Protein AF-A0A4U0Y9K7-F1 (afdb_monomer_lite)

Foldseek 3Di:
DAEEAEAALVPADDPVSLVVLLVCVVVPGPAYAYEHEPVVVPPDPVSSVVSLVVQLVSNVVNPHNSVPHHYHYDYPVCVVVVND

pLDDT: mean 94.23, std 5.52, range [55.22, 98.12]

Structure (mmCIF, N/CA/C/O backbone):
data_AF-A0A4U0Y9K7-F1
#
_entry.id   AF-A0A4U0Y9K7-F1
#
loop_
_atom_site.group_PDB
_atom_site.id
_atom_site.type_symbol
_atom_site.label_atom_id
_atom_site.label_alt_id
_atom_site.label_comp_id
_atom_site.label_asym_id
_atom_site.label_entity_id
_atom_site.label_seq_id
_atom_site.pdbx_PDB_ins_code
_atom_site.Cartn_x
_atom_site.Cartn_y
_atom_site.Cartn_z
_atom_site.occupancy
_atom_site.B_iso_or_equiv
_atom_site.auth_seq_id
_atom_site.auth_comp_id
_atom_site.auth_asym_id
_atom_site.auth_atom_id
_atom_site.pdbx_PDB_model_num
ATOM 1 N N . ASP A 1 1 ? -17.698 -6.613 -0.282 1.00 79.75 1 ASP A N 1
ATOM 2 C CA . ASP A 1 1 ? -17.209 -5.311 -0.781 1.00 79.75 1 ASP A CA 1
ATOM 3 C C . ASP A 1 1 ? -15.907 -4.943 -0.092 1.00 79.75 1 ASP A C 1
ATOM 5 O O . ASP A 1 1 ? -15.723 -5.328 1.056 1.00 79.75 1 ASP A O 1
ATOM 9 N N . GLY A 1 2 ? -14.994 -4.277 -0.795 1.00 92.94 2 GLY A N 1
ATOM 10 C CA . GLY A 1 2 ? -13.648 -3.927 -0.326 1.00 92.94 2 GLY A CA 1
ATOM 11 C C . GLY A 1 2 ? -13.011 -2.897 -1.262 1.00 92.94 2 GLY A C 1
ATOM 12 O O . GLY A 1 2 ? -13.557 -2.638 -2.337 1.00 92.94 2 GLY A O 1
ATOM 13 N N . ALA A 1 3 ? -11.886 -2.308 -0.864 1.00 96.00 3 ALA A N 1
ATOM 14 C CA . ALA A 1 3 ? -11.163 -1.334 -1.684 1.00 96.00 3 ALA A CA 1
ATOM 15 C C . ALA A 1 3 ? -9.777 -1.851 -2.083 1.00 96.00 3 ALA A C 1
ATOM 17 O O . ALA A 1 3 ? -9.147 -2.611 -1.349 1.00 96.00 3 ALA A O 1
ATOM 18 N N . ILE A 1 4 ? -9.301 -1.410 -3.248 1.00 97.25 4 ILE A N 1
ATOM 19 C CA . ILE A 1 4 ? -7.916 -1.611 -3.676 1.00 97.25 4 ILE A CA 1
ATOM 20 C C . ILE A 1 4 ? -7.218 -0.256 -3.606 1.00 97.25 4 ILE A C 1
ATOM 22 O O . ILE A 1 4 ? -7.596 0.676 -4.318 1.00 97.25 4 ILE A O 1
ATOM 26 N N . LEU A 1 5 ? -6.213 -0.146 -2.741 1.00 97.00 5 LEU A N 1
ATOM 27 C CA . LEU A 1 5 ? -5.355 1.024 -2.631 1.00 97.00 5 LEU A CA 1
ATOM 28 C C . LEU A 1 5 ? -4.154 0.843 -3.559 1.00 97.00 5 LEU A C 1
ATOM 30 O O . LEU A 1 5 ? -3.314 -0.026 -3.344 1.00 97.00 5 LEU A O 1
ATOM 34 N N . VAL A 1 6 ? -4.072 1.668 -4.598 1.00 97.38 6 VAL A N 1
ATOM 35 C CA . VAL A 1 6 ? -2.948 1.641 -5.539 1.00 97.38 6 VAL A CA 1
ATOM 36 C C . VAL A 1 6 ? -1.936 2.705 -5.129 1.00 97.38 6 VAL A C 1
ATOM 38 O O . VAL A 1 6 ? -2.271 3.889 -5.082 1.00 97.38 6 VAL A O 1
ATOM 41 N N . VAL A 1 7 ? -0.704 2.286 -4.851 1.00 96.81 7 VAL A N 1
ATOM 42 C CA . VAL A 1 7 ? 0.414 3.163 -4.470 1.00 96.81 7 VAL A CA 1
ATOM 43 C C . VAL A 1 7 ? 1.553 2.957 -5.462 1.00 96.81 7 VAL A C 1
ATOM 4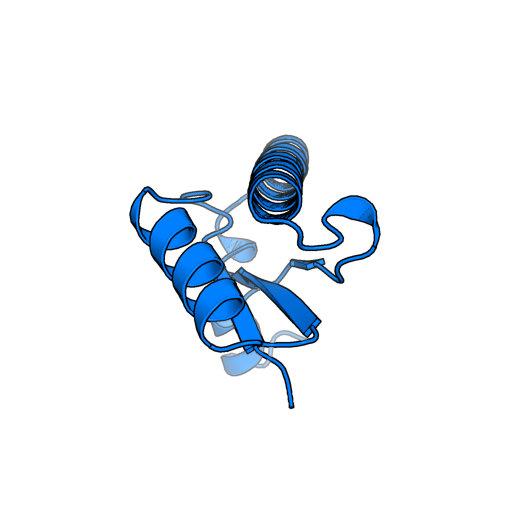5 O O . VAL A 1 7 ? 1.754 1.858 -5.966 1.00 96.81 7 VAL A O 1
ATOM 48 N N . SER A 1 8 ? 2.277 4.020 -5.796 1.00 96.56 8 SER A N 1
ATOM 49 C CA . SER A 1 8 ? 3.465 3.921 -6.646 1.00 96.56 8 SER A CA 1
ATOM 50 C C . SER A 1 8 ? 4.636 3.425 -5.806 1.00 96.56 8 SER A C 1
ATOM 52 O O . SER A 1 8 ? 5.004 4.081 -4.838 1.00 96.56 8 SER A O 1
ATOM 54 N N . ALA A 1 9 ? 5.237 2.301 -6.182 1.00 95.00 9 ALA A N 1
ATOM 55 C CA . ALA A 1 9 ? 6.426 1.763 -5.530 1.00 95.00 9 ALA A CA 1
ATOM 56 C C . ALA A 1 9 ? 7.629 2.718 -5.638 1.00 95.00 9 ALA A C 1
ATOM 58 O O . ALA A 1 9 ? 8.467 2.754 -4.750 1.00 95.00 9 ALA A O 1
ATOM 59 N N . ALA A 1 10 ? 7.686 3.522 -6.706 1.00 93.06 10 ALA A N 1
ATOM 60 C CA . ALA A 1 10 ? 8.758 4.490 -6.929 1.00 93.06 10 ALA A CA 1
ATOM 61 C C . ALA A 1 10 ? 8.593 5.787 -6.118 1.00 93.06 10 ALA A C 1
ATOM 63 O O . ALA A 1 10 ? 9.584 6.426 -5.779 1.00 93.06 10 ALA A O 1
ATOM 64 N N . ASP A 1 11 ? 7.348 6.190 -5.836 1.00 93.81 11 ASP A N 1
ATOM 65 C CA . ASP A 1 11 ? 7.055 7.466 -5.163 1.00 93.81 11 ASP A CA 1
ATOM 66 C C . ASP A 1 11 ? 6.699 7.284 -3.676 1.00 93.81 11 ASP A C 1
ATOM 68 O O . ASP A 1 11 ? 6.754 8.242 -2.907 1.00 93.81 11 ASP A O 1
ATOM 72 N N . GLY A 1 12 ? 6.312 6.072 -3.269 1.00 93.56 12 GLY A N 1
ATOM 73 C CA . GLY A 1 12 ? 5.838 5.775 -1.923 1.00 93.56 12 GLY A CA 1
ATOM 74 C C . GLY A 1 12 ? 4.461 6.379 -1.601 1.00 93.56 12 GLY A C 1
ATOM 75 O O . GLY A 1 12 ? 3.725 6.843 -2.487 1.00 93.56 12 GLY A O 1
ATOM 76 N N . PRO A 1 13 ? 4.048 6.347 -0.322 1.00 94.38 13 PRO A N 1
ATOM 77 C CA . PRO A 1 13 ? 2.795 6.940 0.114 1.00 94.38 13 PRO A CA 1
ATOM 78 C C . PRO A 1 13 ? 2.849 8.476 0.107 1.00 94.38 13 PRO A C 1
ATOM 80 O O . PRO A 1 13 ? 3.632 9.119 0.802 1.00 94.38 13 PRO A O 1
ATOM 83 N N . MET A 1 14 ? 1.919 9.088 -0.623 1.00 95.38 14 MET A N 1
ATOM 84 C CA . MET A 1 14 ? 1.786 10.543 -0.715 1.00 95.38 14 MET A CA 1
ATOM 85 C C . MET A 1 14 ? 0.817 11.086 0.349 1.00 95.38 14 MET A C 1
ATOM 87 O O . MET A 1 14 ? 0.005 10.334 0.891 1.00 95.38 14 MET A O 1
ATOM 91 N N . PRO A 1 15 ? 0.792 12.407 0.628 1.00 93.31 15 PRO A N 1
ATOM 92 C CA . PRO A 1 15 ? -0.170 12.984 1.570 1.00 93.31 15 PRO A CA 1
ATOM 93 C C . PRO A 1 15 ? -1.637 12.641 1.274 1.00 93.31 15 PRO A C 1
ATOM 95 O O . PRO A 1 15 ? -2.418 12.461 2.201 1.00 93.31 15 PRO A O 1
ATOM 98 N N . GLN A 1 16 ? -1.993 12.484 -0.004 1.00 93.75 16 GLN A N 1
ATOM 99 C CA . GLN A 1 16 ? -3.334 12.076 -0.436 1.00 93.75 16 GLN A CA 1
ATOM 100 C C . GLN A 1 16 ? -3.657 10.610 -0.096 1.00 93.75 16 GLN A C 1
ATOM 102 O O . GLN A 1 16 ? -4.820 10.280 0.109 1.00 93.75 16 GLN A O 1
ATOM 107 N N . THR A 1 17 ? -2.653 9.732 0.030 1.00 94.88 17 THR A N 1
ATOM 108 C CA . THR A 1 17 ? -2.841 8.330 0.443 1.00 94.88 17 THR A CA 1
ATOM 109 C C . THR A 1 17 ? -3.491 8.247 1.823 1.00 94.88 17 THR A C 1
ATOM 111 O O . THR A 1 17 ? -4.372 7.417 2.035 1.00 94.88 17 THR A O 1
ATOM 114 N N . ARG A 1 18 ? -3.135 9.162 2.736 1.00 94.31 18 ARG A N 1
ATOM 115 C CA . ARG A 1 18 ? -3.776 9.271 4.055 1.00 94.31 18 ARG A CA 1
ATOM 116 C C . ARG A 1 18 ? -5.263 9.593 3.947 1.00 94.31 18 ARG A C 1
ATOM 118 O O . ARG A 1 18 ? -6.072 8.928 4.583 1.00 94.31 18 ARG A O 1
ATOM 125 N N . GLU A 1 19 ? -5.624 10.554 3.099 1.00 95.56 19 GLU A N 1
ATOM 126 C CA . GLU A 1 19 ? -7.027 10.915 2.864 1.00 95.56 19 GLU A CA 1
ATOM 127 C C . GLU A 1 19 ? -7.816 9.745 2.259 1.00 95.56 19 GLU A C 1
ATOM 129 O O . GLU A 1 19 ? -8.938 9.477 2.677 1.00 95.56 19 GLU A O 1
ATOM 134 N N . HIS A 1 20 ? -7.230 8.979 1.333 1.00 95.44 20 HIS A N 1
ATOM 135 C CA . HIS A 1 20 ? -7.887 7.795 0.764 1.00 95.44 20 HIS A CA 1
ATOM 136 C C . HIS A 1 20 ? -8.174 6.710 1.813 1.00 95.44 20 HIS A C 1
ATOM 138 O O . HIS A 1 20 ? -9.266 6.131 1.819 1.00 95.44 20 HIS A O 1
ATOM 144 N N . ILE A 1 21 ? -7.223 6.441 2.714 1.00 95.88 21 ILE A N 1
ATOM 145 C CA . ILE A 1 21 ? -7.401 5.468 3.802 1.00 95.88 21 ILE A CA 1
ATOM 146 C C . ILE A 1 21 ? -8.447 5.983 4.799 1.00 95.88 21 ILE A C 1
ATOM 148 O O . ILE A 1 21 ? -9.370 5.249 5.161 1.00 95.88 21 ILE A O 1
ATOM 152 N N . LEU A 1 22 ? -8.365 7.260 5.182 1.00 95.12 22 LEU A N 1
ATOM 153 C CA . LEU A 1 22 ? -9.318 7.897 6.089 1.00 95.12 22 LEU A CA 1
ATOM 154 C C . LEU A 1 22 ? -10.750 7.844 5.542 1.00 95.12 22 LEU A C 1
ATOM 156 O O . LEU A 1 22 ? -11.668 7.445 6.258 1.00 95.12 22 LEU A O 1
ATOM 160 N N . LEU A 1 23 ? -10.949 8.198 4.271 1.00 95.81 23 LEU A N 1
ATOM 161 C CA . LEU A 1 23 ? -12.257 8.121 3.620 1.00 95.81 23 LEU A CA 1
ATOM 162 C C . LEU A 1 23 ? -12.773 6.682 3.582 1.00 95.81 23 LEU A C 1
ATOM 164 O O . LEU A 1 23 ? -13.932 6.448 3.916 1.00 95.81 23 LEU A O 1
ATOM 168 N N . SER A 1 24 ? -11.914 5.713 3.248 1.00 95.56 24 SER A N 1
ATOM 169 C CA . SER A 1 24 ? -12.272 4.287 3.243 1.00 95.56 24 SER A CA 1
ATOM 170 C C . SER A 1 24 ? -12.744 3.820 4.620 1.00 95.56 24 SER A C 1
ATOM 172 O O . SER A 1 24 ? -13.727 3.084 4.730 1.00 95.56 24 SER A O 1
ATOM 174 N N . ARG A 1 25 ? -12.104 4.303 5.689 1.00 93.81 25 ARG A N 1
ATOM 175 C CA . ARG A 1 25 ? -12.534 4.034 7.062 1.00 93.81 25 ARG A CA 1
ATOM 176 C C . ARG A 1 25 ? -13.886 4.675 7.375 1.00 93.81 25 ARG A C 1
ATOM 178 O O . ARG A 1 25 ? -14.759 4.007 7.922 1.00 93.81 25 ARG A O 1
ATOM 185 N N . GLN A 1 26 ? -14.081 5.942 7.008 1.00 95.00 26 GLN A N 1
ATOM 186 C CA . GLN A 1 26 ? -15.314 6.693 7.283 1.00 95.00 26 GLN A CA 1
ATOM 187 C C . GLN A 1 26 ? -16.544 6.117 6.577 1.00 95.00 26 GLN A C 1
ATOM 189 O O . GLN A 1 26 ? -17.632 6.121 7.148 1.00 95.00 26 GLN A O 1
ATOM 194 N N . VAL A 1 27 ? -16.380 5.601 5.358 1.00 95.56 27 VAL A N 1
ATOM 195 C CA . VAL A 1 27 ? -17.473 4.954 4.612 1.00 95.56 27 VAL A CA 1
ATOM 196 C C . VAL A 1 27 ? -17.664 3.479 4.987 1.00 95.56 27 VAL A C 1
ATOM 198 O O . VAL A 1 27 ? -18.559 2.828 4.455 1.00 95.56 27 VAL A O 1
ATOM 201 N N . GLY A 1 28 ? -16.857 2.952 5.915 1.00 94.25 28 GLY A N 1
ATOM 202 C CA . GLY A 1 28 ? -17.016 1.607 6.466 1.00 94.25 28 GLY A CA 1
ATOM 203 C C . GLY A 1 28 ? -16.527 0.482 5.553 1.00 94.25 28 GLY A C 1
ATOM 204 O O . GLY A 1 28 ? -17.104 -0.604 5.576 1.00 94.25 28 GLY A O 1
ATOM 205 N N . VAL A 1 29 ? -15.483 0.713 4.747 1.00 96.06 29 VAL A N 1
ATOM 206 C CA . VAL A 1 29 ? -14.860 -0.356 3.950 1.00 96.06 29 VAL A CA 1
ATOM 207 C C . VAL A 1 29 ? -14.311 -1.435 4.897 1.00 96.06 29 VAL A C 1
ATOM 209 O O . VAL A 1 29 ? -13.492 -1.115 5.759 1.00 96.06 29 VAL A O 1
ATOM 212 N N . PRO A 1 30 ? -14.719 -2.711 4.755 1.00 92.00 30 PRO A N 1
ATOM 213 C CA . PRO A 1 30 ? -14.337 -3.754 5.706 1.00 92.00 30 PRO A CA 1
ATOM 214 C C . PRO A 1 30 ? -12.918 -4.290 5.473 1.00 92.00 30 PRO A C 1
ATOM 216 O O . PRO A 1 30 ? -12.270 -4.715 6.423 1.00 92.00 30 PRO A O 1
ATOM 219 N N . PHE A 1 31 ? -12.433 -4.267 4.226 1.00 92.94 31 PHE A N 1
ATOM 220 C CA . PHE A 1 31 ? -11.121 -4.792 3.840 1.00 92.94 31 PHE A CA 1
ATOM 221 C C . PHE A 1 31 ? -10.479 -3.923 2.757 1.00 92.94 31 PHE A C 1
ATOM 223 O O . PHE A 1 31 ? -11.154 -3.499 1.812 1.00 92.94 31 PHE A O 1
ATOM 230 N N . ILE A 1 32 ? -9.171 -3.708 2.879 1.00 95.94 32 ILE A N 1
ATOM 231 C CA . ILE A 1 32 ? -8.336 -3.053 1.872 1.00 95.94 32 ILE A CA 1
ATOM 232 C C . ILE A 1 32 ? -7.288 -4.056 1.392 1.00 95.94 32 ILE A C 1
ATOM 234 O O . ILE A 1 32 ? -6.748 -4.818 2.187 1.00 95.94 32 ILE A O 1
ATOM 238 N N . VAL A 1 33 ? -7.017 -4.054 0.091 1.00 97.06 33 VAL A N 1
ATOM 239 C CA . VAL A 1 33 ? -5.857 -4.709 -0.526 1.00 97.06 33 VAL A CA 1
ATOM 240 C C . VAL A 1 33 ? -4.975 -3.620 -1.120 1.00 97.06 33 VAL A C 1
ATOM 242 O O . VAL A 1 33 ? -5.497 -2.653 -1.676 1.00 97.06 33 VAL A O 1
ATOM 245 N N . VAL A 1 34 ? -3.656 -3.757 -1.026 1.00 97.88 34 VAL A N 1
ATOM 246 C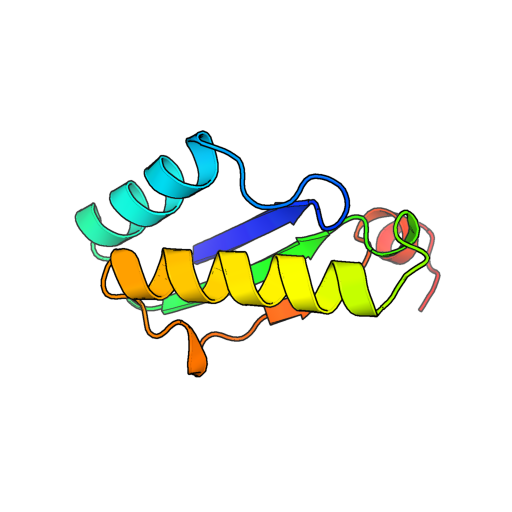 CA . VAL A 1 34 ? -2.715 -2.786 -1.595 1.00 97.88 34 VAL A CA 1
ATOM 247 C C . VAL A 1 34 ? -2.064 -3.356 -2.848 1.00 97.88 34 VAL A C 1
ATOM 249 O O . VAL A 1 34 ? -1.648 -4.513 -2.875 1.00 97.88 34 VAL A O 1
ATOM 252 N N . PHE A 1 35 ? -1.938 -2.522 -3.876 1.00 98.12 35 PHE A N 1
ATOM 253 C CA . PHE A 1 35 ? -1.112 -2.803 -5.044 1.00 98.12 35 PHE A CA 1
ATOM 254 C C . PHE A 1 35 ? 0.002 -1.756 -5.156 1.00 98.12 35 PHE A C 1
ATOM 256 O O . PHE A 1 35 ? -0.278 -0.582 -5.421 1.00 98.12 35 PHE A O 1
ATOM 263 N N . LEU A 1 36 ? 1.252 -2.180 -4.952 1.00 97.44 36 LEU A N 1
ATOM 264 C CA . LEU A 1 36 ? 2.451 -1.378 -5.199 1.00 97.44 36 LEU A CA 1
ATOM 265 C C . LEU A 1 36 ? 2.790 -1.459 -6.690 1.00 97.44 36 LEU A C 1
ATOM 267 O O . LEU A 1 36 ? 3.360 -2.438 -7.168 1.00 97.44 36 LEU A O 1
ATOM 271 N N . ASN A 1 37 ? 2.376 -0.436 -7.433 1.00 96.56 37 ASN A N 1
ATOM 272 C CA . ASN A 1 37 ? 2.511 -0.345 -8.882 1.00 96.56 37 ASN A CA 1
ATOM 273 C C . ASN A 1 37 ? 3.852 0.277 -9.297 1.00 96.56 37 ASN A C 1
ATOM 275 O O . ASN A 1 37 ? 4.474 0.998 -8.522 1.00 96.56 37 ASN A O 1
ATOM 279 N N . LYS A 1 38 ? 4.230 0.106 -10.567 1.00 95.44 38 LYS A N 1
ATOM 280 C CA . LYS A 1 38 ? 5.497 0.579 -11.148 1.00 95.44 38 LYS A CA 1
ATOM 281 C C . LYS A 1 38 ? 6.734 -0.039 -10.483 1.00 95.44 38 LYS A C 1
ATOM 283 O O . LYS A 1 38 ? 7.780 0.602 -10.424 1.00 95.44 38 LYS A O 1
ATOM 288 N N . ALA A 1 39 ? 6.623 -1.265 -9.969 1.00 94.31 39 ALA A N 1
ATOM 289 C CA . ALA A 1 39 ? 7.762 -1.970 -9.380 1.00 94.31 39 ALA A CA 1
ATOM 290 C C . ALA A 1 39 ? 8.903 -2.200 -10.389 1.00 94.31 39 ALA A C 1
ATOM 292 O O . ALA A 1 39 ? 10.052 -2.310 -9.996 1.00 94.31 39 ALA A O 1
ATOM 293 N N . ASP A 1 40 ? 8.603 -2.193 -11.691 1.00 93.25 40 ASP A N 1
ATOM 294 C CA . ASP A 1 40 ? 9.588 -2.255 -12.778 1.00 93.25 40 ASP A CA 1
ATOM 295 C C . ASP A 1 40 ? 10.522 -1.038 -12.85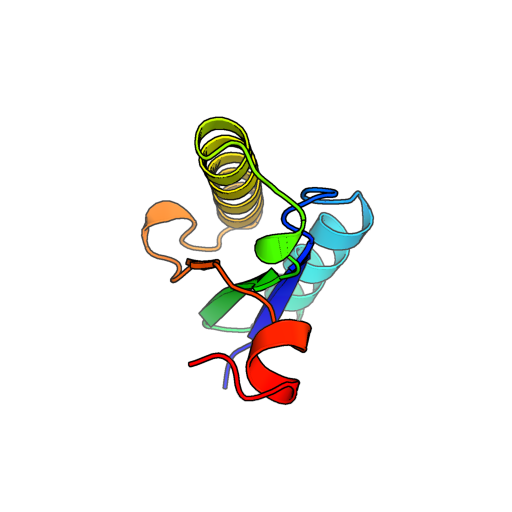2 1.00 93.25 40 ASP A C 1
ATOM 297 O O . ASP A 1 40 ? 11.552 -1.100 -13.513 1.00 93.25 40 ASP A O 1
ATOM 301 N N . MET A 1 41 ? 10.162 0.066 -12.194 1.00 93.94 41 MET A N 1
ATOM 302 C CA . MET A 1 41 ? 10.970 1.286 -12.125 1.00 93.94 41 MET A CA 1
ATOM 303 C C . MET A 1 41 ? 11.850 1.340 -10.868 1.00 93.94 41 MET A C 1
ATOM 305 O O . MET A 1 41 ? 12.545 2.336 -10.662 1.00 93.94 41 MET A O 1
ATOM 309 N N . VAL A 1 42 ? 11.778 0.324 -10.002 1.00 93.69 42 VAL A N 1
ATOM 310 C CA . VAL A 1 42 ? 12.502 0.259 -8.730 1.00 93.69 42 VAL A CA 1
ATOM 311 C C . VAL A 1 42 ? 13.451 -0.934 -8.758 1.00 93.69 42 VAL A C 1
ATOM 313 O O . VAL A 1 42 ? 13.025 -2.078 -8.639 1.00 93.69 42 VAL A O 1
ATOM 316 N N . ASP A 1 43 ? 14.745 -0.651 -8.893 1.00 91.88 43 ASP A N 1
ATOM 317 C CA . ASP A 1 43 ? 15.782 -1.687 -9.006 1.00 91.88 43 ASP A CA 1
ATOM 318 C C . ASP A 1 43 ? 16.274 -2.211 -7.644 1.00 91.88 43 ASP A C 1
ATOM 320 O O . ASP A 1 43 ? 16.939 -3.245 -7.587 1.00 91.88 43 ASP A O 1
ATOM 324 N N . ASP A 1 44 ? 15.979 -1.494 -6.554 1.00 93.94 44 ASP A N 1
ATOM 325 C CA . ASP A 1 44 ? 16.450 -1.808 -5.203 1.00 93.94 44 ASP A CA 1
ATOM 326 C C . ASP A 1 44 ? 15.342 -2.475 -4.360 1.00 93.94 44 ASP A C 1
ATOM 328 O O . ASP A 1 44 ? 14.357 -1.813 -4.008 1.00 93.94 44 ASP A O 1
ATOM 332 N N . PRO A 1 45 ? 15.487 -3.766 -4.002 1.00 92.19 45 PRO A N 1
ATOM 333 C CA . PRO A 1 45 ? 14.538 -4.466 -3.141 1.00 92.19 45 PRO A CA 1
ATOM 334 C C . PRO A 1 45 ? 14.374 -3.834 -1.754 1.00 92.19 45 PRO A C 1
ATOM 336 O O . PRO A 1 45 ? 13.269 -3.863 -1.216 1.00 92.19 45 PRO A O 1
ATOM 339 N N . GLU A 1 46 ? 15.422 -3.222 -1.189 1.00 94.19 46 GLU A N 1
ATOM 340 C CA . GLU A 1 46 ? 15.336 -2.589 0.136 1.00 94.19 46 GLU A CA 1
ATOM 341 C C . GLU A 1 46 ? 14.402 -1.370 0.105 1.00 94.19 46 GLU A C 1
ATOM 343 O O . GLU A 1 46 ? 13.677 -1.104 1.065 1.00 94.19 46 GLU A O 1
ATOM 348 N N . LEU A 1 47 ? 14.354 -0.653 -1.025 1.00 93.81 47 LEU A N 1
ATOM 349 C CA . LEU A 1 47 ? 13.433 0.470 -1.206 1.00 93.81 47 LEU A CA 1
ATOM 350 C C . LEU A 1 47 ? 11.974 -0.001 -1.286 1.00 93.81 47 LEU A C 1
ATOM 352 O O . LEU A 1 47 ? 11.089 0.656 -0.739 1.00 93.81 47 LEU A O 1
ATOM 356 N N . LEU A 1 48 ? 11.717 -1.140 -1.937 1.00 95.06 48 LEU A N 1
ATOM 357 C CA . LEU A 1 48 ? 10.376 -1.731 -2.002 1.00 95.06 48 LEU A CA 1
ATOM 358 C C . LEU A 1 48 ? 9.883 -2.150 -0.617 1.00 95.06 48 LEU A C 1
ATOM 360 O O . LEU A 1 48 ? 8.746 -1.843 -0.260 1.00 95.06 48 LEU A O 1
ATOM 364 N N . GLU A 1 49 ? 10.744 -2.800 0.167 1.00 95.00 49 GLU A N 1
ATOM 365 C CA . GLU A 1 49 ? 10.438 -3.180 1.548 1.00 95.00 49 GLU A CA 1
ATOM 366 C C . GLU A 1 49 ? 10.153 -1.949 2.416 1.00 95.00 49 GLU A C 1
ATOM 368 O O . GLU A 1 49 ? 9.182 -1.943 3.175 1.00 95.00 49 GLU A O 1
ATOM 373 N N . LEU A 1 50 ? 10.928 -0.870 2.258 1.00 95.94 50 LEU A N 1
ATOM 374 C CA . LEU A 1 50 ? 10.694 0.383 2.975 1.00 95.94 50 LEU A CA 1
ATOM 375 C C . LEU A 1 50 ? 9.322 0.987 2.640 1.00 95.94 50 LEU A C 1
ATOM 377 O O . LEU A 1 50 ? 8.565 1.340 3.544 1.00 95.94 50 LEU A O 1
ATOM 381 N N . VAL A 1 51 ? 8.976 1.077 1.354 1.00 96.06 51 VAL A N 1
ATOM 382 C CA . VAL A 1 51 ? 7.672 1.600 0.914 1.00 96.06 51 VAL A CA 1
ATOM 383 C C . VAL A 1 51 ? 6.528 0.723 1.418 1.00 96.06 51 VAL A C 1
ATOM 385 O O . VAL A 1 51 ? 5.489 1.239 1.838 1.00 96.06 51 VAL A O 1
ATOM 388 N N . GLU A 1 52 ? 6.704 -0.597 1.406 1.00 96.75 52 GLU A N 1
ATOM 389 C CA . GLU A 1 52 ? 5.727 -1.525 1.963 1.00 96.75 52 GLU A CA 1
ATOM 390 C C . GLU A 1 52 ? 5.498 -1.262 3.457 1.00 96.75 52 GLU A C 1
ATOM 392 O O . GLU A 1 52 ? 4.348 -1.118 3.880 1.00 96.75 52 GLU A O 1
ATOM 397 N N . MET A 1 53 ? 6.571 -1.133 4.242 1.00 96.94 53 MET A N 1
ATOM 398 C CA . MET A 1 53 ? 6.492 -0.820 5.671 1.00 96.94 53 MET A CA 1
ATOM 399 C C . MET A 1 53 ? 5.756 0.498 5.931 1.00 96.94 53 MET A C 1
ATOM 401 O O . MET A 1 53 ? 4.849 0.536 6.762 1.00 96.94 53 MET A O 1
ATOM 405 N N . GLU A 1 54 ? 6.068 1.560 5.186 1.00 96.88 54 GLU A N 1
ATOM 406 C CA . GLU A 1 54 ? 5.388 2.851 5.342 1.00 96.88 54 GLU A CA 1
ATOM 407 C C . GLU A 1 54 ? 3.881 2.754 5.058 1.00 96.88 54 GLU A C 1
ATOM 409 O O . GLU A 1 54 ? 3.067 3.379 5.746 1.00 96.88 54 GLU A O 1
ATOM 414 N N . VAL A 1 55 ? 3.474 1.958 4.064 1.00 97.00 55 VAL A N 1
ATOM 415 C CA . VAL A 1 55 ? 2.052 1.732 3.771 1.00 97.00 55 VAL A CA 1
ATOM 416 C C . VAL A 1 55 ? 1.378 0.931 4.885 1.00 97.00 55 VAL A C 1
ATOM 418 O O . VAL A 1 55 ? 0.257 1.274 5.273 1.00 97.00 55 VAL A O 1
ATOM 421 N N . ARG A 1 56 ? 2.039 -0.097 5.432 1.00 97.69 56 ARG A N 1
ATOM 422 C CA . ARG A 1 56 ? 1.516 -0.875 6.570 1.00 97.69 56 ARG A CA 1
ATOM 423 C C . ARG A 1 56 ? 1.308 0.006 7.795 1.00 97.69 56 ARG A C 1
ATOM 425 O O . ARG A 1 56 ? 0.226 -0.024 8.381 1.00 97.69 56 ARG A O 1
ATOM 432 N N . ASP A 1 57 ? 2.279 0.854 8.114 1.00 97.00 57 ASP A N 1
ATOM 433 C CA . ASP A 1 57 ? 2.184 1.802 9.224 1.00 97.00 57 ASP A CA 1
ATOM 434 C C . ASP A 1 57 ? 1.026 2.784 9.033 1.00 97.00 57 ASP A C 1
ATOM 436 O O . ASP A 1 57 ? 0.282 3.065 9.976 1.00 97.00 57 ASP A O 1
ATOM 440 N N . LEU A 1 58 ? 0.825 3.288 7.813 1.00 96.31 58 LEU A N 1
ATOM 441 C CA . LEU A 1 58 ? -0.306 4.162 7.503 1.00 96.31 58 LEU A CA 1
ATOM 442 C C . LEU A 1 58 ? -1.651 3.447 7.631 1.00 96.31 58 LEU A C 1
ATOM 444 O O . LEU A 1 58 ? -2.593 4.035 8.154 1.00 96.31 58 LEU A O 1
ATOM 448 N N . LEU A 1 59 ? -1.769 2.198 7.185 1.00 97.06 59 LEU A N 1
ATOM 449 C CA . LEU A 1 59 ? -2.996 1.417 7.365 1.00 97.06 59 LEU A CA 1
ATOM 450 C C . LEU A 1 59 ? -3.305 1.214 8.855 1.00 97.06 59 LEU A C 1
ATOM 452 O O . LEU A 1 59 ? -4.430 1.480 9.286 1.00 97.06 59 LEU A O 1
ATOM 456 N N . SER A 1 60 ? -2.297 0.837 9.643 1.00 96.62 60 SER A N 1
ATOM 457 C CA . SER A 1 60 ? -2.413 0.651 11.093 1.00 96.62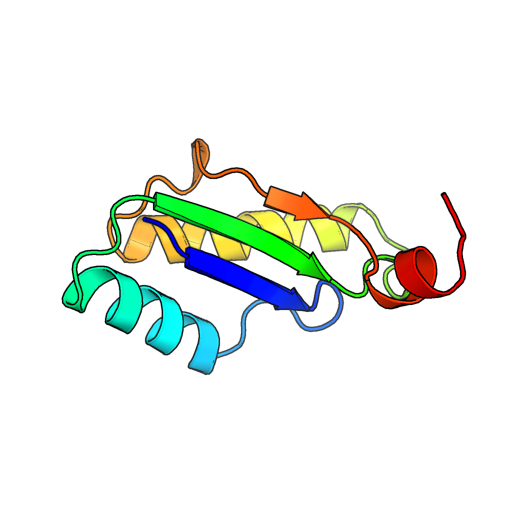 60 SER A CA 1
ATOM 458 C C . SER A 1 60 ? -2.801 1.941 11.826 1.00 96.62 60 SER A C 1
ATOM 460 O O . SER A 1 60 ? -3.605 1.898 12.755 1.00 96.62 60 SER A O 1
ATOM 462 N N . GLN A 1 61 ? -2.310 3.106 11.384 1.00 95.88 61 GLN A N 1
ATOM 463 C CA . GLN A 1 61 ? -2.683 4.416 11.948 1.00 95.88 61 GLN A CA 1
ATOM 464 C C . GLN A 1 61 ? -4.177 4.751 11.812 1.00 95.88 61 GLN A C 1
ATOM 466 O O . GLN A 1 61 ? -4.692 5.543 12.601 1.00 95.88 61 GLN A O 1
ATOM 471 N N . TYR A 1 62 ? -4.871 4.173 10.830 1.00 95.38 62 TYR A N 1
ATOM 472 C CA . TYR A 1 62 ? -6.291 4.426 10.562 1.00 95.38 62 TYR A CA 1
ATOM 473 C C . TYR A 1 62 ? -7.174 3.195 10.827 1.00 95.38 62 TYR A C 1
ATOM 475 O O . TYR A 1 62 ? -8.239 3.046 10.221 1.00 95.38 62 TYR A O 1
ATOM 483 N N . ASP A 1 63 ? -6.749 2.332 11.755 1.00 94.38 63 ASP A N 1
ATOM 484 C CA . ASP A 1 63 ? -7.471 1.142 12.224 1.00 94.38 63 ASP A CA 1
ATOM 485 C C . ASP A 1 63 ? -7.755 0.080 11.141 1.00 94.38 63 ASP A C 1
ATOM 487 O O . ASP A 1 63 ? -8.735 -0.673 11.238 1.00 94.38 63 ASP A O 1
ATOM 491 N N . PHE A 1 64 ? -6.920 0.006 10.103 1.00 96.44 64 PHE A N 1
ATOM 492 C CA . PHE A 1 64 ? -6.870 -1.150 9.207 1.00 96.44 64 PHE A CA 1
ATOM 493 C C . PHE A 1 64 ? -5.799 -2.143 9.678 1.00 96.44 64 PHE A C 1
ATOM 495 O O . PHE A 1 64 ? -4.826 -1.739 10.314 1.00 96.44 64 PHE A O 1
ATOM 502 N N . PRO A 1 65 ? -5.949 -3.448 9.384 1.00 96.06 65 PRO A N 1
ATOM 503 C CA . PRO A 1 65 ? -4.988 -4.460 9.809 1.00 96.06 65 PRO A CA 1
ATOM 504 C C . PRO A 1 65 ? -3.726 -4.400 8.934 1.00 96.06 65 PRO A C 1
ATOM 506 O O . PRO A 1 65 ? -3.590 -5.181 7.995 1.00 96.06 65 PRO A O 1
ATOM 509 N N . GLY A 1 66 ? -2.824 -3.446 9.189 1.00 95.31 66 GLY A N 1
ATOM 510 C CA . GLY A 1 66 ? -1.647 -3.189 8.351 1.00 95.31 66 GLY A CA 1
ATOM 511 C C . GLY A 1 66 ? -0.750 -4.413 8.153 1.00 95.31 66 GLY A C 1
ATOM 512 O O . GLY A 1 66 ? -0.347 -4.679 7.025 1.00 95.31 66 GLY A O 1
ATOM 513 N N . ASP A 1 67 ? -0.515 -5.208 9.199 1.00 94.31 67 ASP A N 1
ATOM 514 C CA . ASP A 1 67 ? 0.335 -6.411 9.143 1.00 94.31 67 ASP A CA 1
ATOM 515 C C . ASP A 1 67 ? -0.301 -7.559 8.341 1.00 94.31 67 ASP A C 1
ATOM 517 O O . ASP A 1 67 ? 0.379 -8.241 7.576 1.00 94.31 67 ASP A O 1
ATOM 521 N N . ASP A 1 68 ? -1.621 -7.731 8.447 1.00 94.94 68 ASP A N 1
ATOM 522 C CA . ASP A 1 68 ? -2.354 -8.812 7.771 1.00 94.94 68 ASP A CA 1
ATOM 523 C C . ASP A 1 68 ? -2.882 -8.406 6.384 1.00 94.94 68 ASP A C 1
ATOM 525 O O . ASP A 1 68 ? -3.408 -9.238 5.638 1.00 94.94 68 ASP A O 1
ATOM 529 N N . THR A 1 69 ? -2.782 -7.122 6.026 1.00 96.69 69 THR A N 1
ATOM 530 C CA . THR A 1 69 ? -3.266 -6.616 4.739 1.00 96.69 69 THR A CA 1
ATOM 531 C C . THR A 1 69 ? -2.424 -7.200 3.603 1.00 96.69 69 THR A C 1
ATOM 533 O O . THR A 1 69 ? -1.194 -7.080 3.628 1.00 96.69 69 THR A O 1
ATOM 536 N N . PRO A 1 70 ? -3.050 -7.801 2.572 1.00 97.44 70 PRO A N 1
ATOM 537 C CA . PRO A 1 70 ? -2.328 -8.252 1.393 1.00 97.44 70 PRO A CA 1
ATOM 538 C C . PRO A 1 70 ? -1.749 -7.061 0.625 1.00 97.44 70 PRO A C 1
ATOM 540 O O . PRO A 1 70 ? -2.488 -6.154 0.226 1.00 97.44 70 PRO A O 1
ATOM 543 N N . ILE A 1 71 ? -0.438 -7.098 0.388 1.00 97.38 71 ILE A N 1
ATOM 544 C CA . ILE A 1 71 ? 0.285 -6.126 -0.433 1.00 97.38 71 ILE A CA 1
ATOM 545 C C . ILE A 1 71 ? 0.890 -6.875 -1.617 1.00 97.38 71 ILE A C 1
ATOM 547 O O . ILE A 1 71 ? 1.647 -7.826 -1.442 1.00 97.38 71 ILE A O 1
ATOM 551 N N . ILE A 1 72 ? 0.490 -6.486 -2.826 1.00 97.31 72 ILE A N 1
ATOM 552 C CA . ILE A 1 72 ? 0.955 -7.091 -4.071 1.00 97.31 72 ILE A CA 1
ATOM 553 C C . ILE A 1 72 ? 1.861 -6.086 -4.768 1.00 97.31 72 ILE A C 1
ATOM 555 O O . ILE A 1 72 ? 1.419 -4.992 -5.121 1.00 97.31 72 ILE A O 1
ATOM 559 N N . THR A 1 73 ? 3.104 -6.482 -5.007 1.00 96.19 73 THR A N 1
ATOM 560 C CA . THR A 1 73 ? 4.088 -5.678 -5.733 1.00 96.19 73 THR A CA 1
ATOM 561 C C . THR A 1 73 ? 4.130 -6.103 -7.190 1.00 96.19 73 THR A C 1
ATOM 563 O O . THR A 1 73 ? 4.223 -7.291 -7.497 1.00 96.19 73 THR A O 1
ATOM 566 N N . GLY A 1 74 ? 4.042 -5.142 -8.107 1.00 95.12 74 GLY A N 1
ATOM 567 C CA . GLY A 1 74 ? 4.092 -5.442 -9.529 1.00 95.12 74 GLY A CA 1
ATOM 568 C C . GLY A 1 74 ? 4.048 -4.217 -10.430 1.00 95.12 74 GLY A C 1
ATOM 569 O O . GLY A 1 74 ? 4.169 -3.067 -10.006 1.00 95.12 74 GLY A O 1
ATOM 570 N N . SER A 1 75 ? 3.865 -4.478 -11.719 1.00 96.25 75 SER A N 1
ATOM 571 C CA . SER A 1 75 ? 3.733 -3.440 -12.733 1.00 96.25 75 SER A CA 1
ATOM 572 C C . SER A 1 75 ? 2.519 -3.708 -13.601 1.00 96.25 75 SER A C 1
ATOM 574 O O . SER A 1 75 ? 2.474 -4.672 -14.366 1.00 96.25 75 SER A O 1
ATOM 576 N N . ALA A 1 76 ? 1.526 -2.824 -13.503 1.00 94.88 76 ALA A N 1
ATOM 577 C CA . ALA A 1 76 ? 0.362 -2.874 -14.379 1.00 94.88 76 ALA A CA 1
ATOM 578 C C . ALA A 1 76 ? 0.742 -2.624 -15.849 1.00 94.88 76 ALA A C 1
ATOM 580 O O . ALA A 1 76 ? 0.073 -3.133 -16.744 1.00 94.88 76 ALA A O 1
ATOM 581 N N . LEU A 1 77 ? 1.819 -1.864 -16.099 1.00 94.19 77 LEU A N 1
ATOM 582 C CA . LEU A 1 77 ? 2.329 -1.623 -17.447 1.00 94.19 77 LEU A CA 1
ATOM 583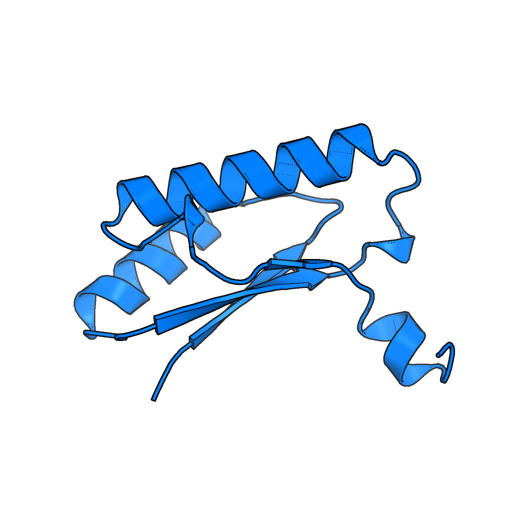 C C . LEU A 1 77 ? 2.891 -2.913 -18.046 1.00 94.19 77 LEU A C 1
ATOM 585 O O . LEU A 1 77 ? 2.458 -3.315 -19.121 1.00 94.19 77 LEU A O 1
ATOM 589 N N . LYS A 1 78 ? 3.782 -3.601 -17.323 1.00 92.94 78 LYS A N 1
ATOM 590 C CA . LYS A 1 78 ? 4.366 -4.869 -17.788 1.00 92.94 78 LYS A CA 1
ATOM 591 C C . LYS A 1 78 ? 3.326 -5.968 -17.969 1.00 92.94 78 LYS A C 1
ATOM 593 O O . LYS A 1 78 ? 3.334 -6.652 -18.989 1.00 92.94 78 LYS A O 1
ATOM 598 N N . ALA A 1 79 ? 2.357 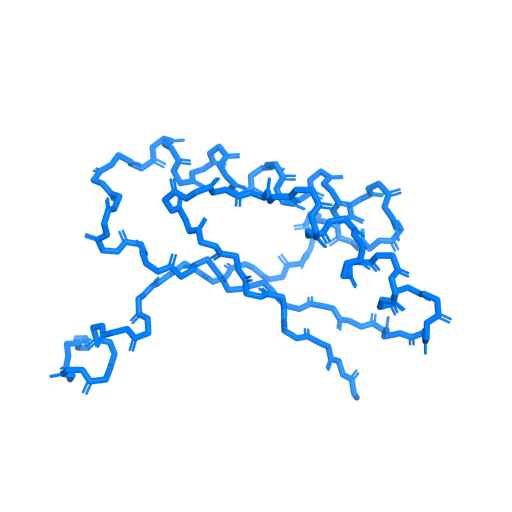-6.046 -17.057 1.00 92.75 79 ALA A N 1
ATOM 599 C CA . ALA A 1 79 ? 1.230 -6.963 -17.192 1.00 92.75 79 ALA A CA 1
ATOM 600 C C . ALA A 1 79 ? 0.401 -6.695 -18.464 1.00 92.75 79 ALA A C 1
ATOM 602 O O . ALA A 1 79 ? -0.057 -7.634 -19.111 1.00 92.75 79 ALA A O 1
ATOM 603 N N . LEU A 1 80 ? 0.221 -5.425 -18.851 1.00 92.62 80 LEU A N 1
ATOM 604 C CA . LEU A 1 80 ? -0.467 -5.058 -20.093 1.00 92.62 80 LEU A CA 1
ATOM 605 C C . LEU A 1 80 ? 0.375 -5.368 -21.341 1.00 92.62 80 LEU A C 1
ATOM 607 O O . LEU A 1 80 ? -0.178 -5.738 -22.375 1.00 92.62 80 LEU A O 1
ATOM 611 N N . GLU A 1 81 ? 1.698 -5.234 -21.245 1.00 93.56 81 GLU A N 1
ATOM 612 C CA . GLU A 1 81 ? 2.655 -5.578 -22.306 1.00 93.56 81 GLU A CA 1
ATOM 613 C C . GLU A 1 81 ? 2.785 -7.099 -22.528 1.00 93.56 81 GLU A C 1
ATOM 615 O O . GLU A 1 81 ? 3.369 -7.521 -23.527 1.00 93.56 81 GLU A O 1
ATOM 620 N N . GLY A 1 82 ? 2.188 -7.920 -21.656 1.00 86.06 82 GLY A N 1
ATOM 621 C CA . GLY A 1 82 ? 2.206 -9.382 -21.747 1.00 86.06 82 GLY A CA 1
ATOM 622 C C . GLY A 1 82 ? 3.461 -10.023 -21.155 1.00 86.06 82 GLY A C 1
ATOM 623 O O . GLY A 1 82 ? 3.723 -11.193 -21.426 1.00 86.06 82 GLY A O 1
ATOM 624 N N . ASP A 1 83 ? 4.222 -9.267 -20.367 1.00 72.31 83 ASP A N 1
ATOM 625 C CA . ASP A 1 83 ? 5.344 -9.776 -19.584 1.00 72.31 83 ASP A CA 1
ATOM 626 C C . ASP A 1 83 ? 4.753 -10.474 -18.343 1.00 72.31 83 ASP A C 1
ATOM 628 O O . ASP A 1 83 ? 4.282 -9.813 -17.412 1.00 72.31 83 ASP A O 1
ATOM 632 N N . THR A 1 84 ? 4.640 -11.807 -18.402 1.00 55.22 84 THR A N 1
ATOM 633 C CA . THR A 1 84 ? 4.105 -12.671 -17.327 1.00 55.22 84 THR A CA 1
ATOM 634 C C . THR A 1 84 ? 5.197 -13.451 -16.631 1.00 55.22 84 THR A C 1
ATOM 636 O O . THR A 1 84 ? 5.981 -14.097 -17.366 1.00 55.22 84 THR A O 1
#

Sequence (84 aa):
DGAILVVSAADGPMPQTREHILLSRQVGVPFIVVFLNKADMVDDPELLELVEMEVRDLLSQYDFPGDDTPIITGSALKALEGDT

Secondary structure (DSSP, 8-state):
--EEEEEETTTB--HHHHHHHHHHHHTT---EEEEEE-GGG---HHHHHHHHHHHHHHHHHTTS-TTTS-EEE--HHHHHHT--

Radius of gyration: 12.92 Å; chains: 1; bounding box: 34×26×34 Å